Protein AF-A0A6J2U890-F1 (afdb_monomer_lite)

Structure (mmCIF, N/CA/C/O backbone):
data_AF-A0A6J2U890-F1
#
_entry.id   AF-A0A6J2U890-F1
#
loop_
_atom_site.group_PDB
_atom_site.id
_atom_site.type_symbol
_atom_site.label_atom_id
_atom_site.label_alt_id
_atom_site.label_comp_id
_atom_site.label_asym_id
_atom_site.label_entity_id
_atom_site.label_seq_id
_atom_site.pdbx_PDB_ins_code
_atom_site.Cartn_x
_atom_site.Cartn_y
_atom_site.Cartn_z
_atom_site.occupancy
_atom_site.B_iso_or_equiv
_atom_site.auth_seq_id
_atom_site.auth_comp_id
_atom_site.auth_asym_id
_atom_site.auth_atom_id
_atom_site.pdbx_PDB_model_num
ATOM 1 N N . MET A 1 1 ? -14.054 -5.035 -21.852 1.00 52.22 1 MET A N 1
ATOM 2 C CA . MET A 1 1 ? -13.433 -6.052 -22.729 1.00 52.22 1 MET A CA 1
ATOM 3 C C . MET A 1 1 ? -12.004 -6.269 -22.263 1.00 52.22 1 MET A C 1
ATOM 5 O O . MET A 1 1 ? -11.267 -5.297 -22.163 1.00 52.22 1 MET A O 1
ATOM 9 N N . SER A 1 2 ? -11.629 -7.494 -21.897 1.00 71.25 2 SER A N 1
ATOM 10 C CA . SER A 1 2 ? -10.291 -7.790 -21.372 1.00 71.25 2 SER A CA 1
ATOM 11 C C . SER A 1 2 ? -9.251 -7.734 -22.495 1.00 71.25 2 SER A C 1
ATOM 13 O O . SER A 1 2 ? -9.281 -8.561 -23.401 1.00 71.25 2 SER A O 1
ATOM 15 N N . SER A 1 3 ? -8.334 -6.764 -22.442 1.00 86.31 3 SER A N 1
ATOM 16 C CA . SER A 1 3 ? -7.190 -6.695 -23.359 1.00 86.31 3 SER A CA 1
ATOM 17 C C . SER A 1 3 ? -6.198 -7.809 -23.013 1.00 86.31 3 SER A C 1
ATOM 19 O O . SER A 1 3 ? -5.665 -7.857 -21.897 1.00 86.31 3 SER A O 1
ATOM 21 N N . LEU A 1 4 ? -6.002 -8.733 -23.954 1.00 89.62 4 LEU A N 1
ATOM 22 C CA . LEU A 1 4 ? -5.007 -9.797 -23.870 1.00 89.62 4 LEU A CA 1
ATOM 23 C C . LEU A 1 4 ? -3.680 -9.290 -24.438 1.00 89.62 4 LEU A C 1
ATOM 25 O O . LEU A 1 4 ? -3.648 -8.675 -25.503 1.00 89.62 4 LEU A O 1
ATOM 29 N N . LYS A 1 5 ? -2.587 -9.547 -23.722 1.00 88.25 5 LYS A N 1
ATOM 30 C CA . LYS A 1 5 ? -1.225 -9.180 -24.106 1.00 88.25 5 LYS A CA 1
ATOM 31 C C . LYS A 1 5 ? -0.344 -10.421 -24.122 1.00 88.25 5 LYS A C 1
ATOM 33 O O . LYS A 1 5 ? -0.478 -11.300 -23.270 1.00 88.25 5 LYS A O 1
ATOM 38 N N . THR A 1 6 ? 0.561 -10.471 -25.090 1.00 89.38 6 THR A N 1
ATOM 39 C CA . THR A 1 6 ? 1.546 -11.551 -25.209 1.00 89.38 6 THR A CA 1
ATOM 40 C C . THR A 1 6 ? 2.752 -11.230 -24.333 1.00 89.38 6 THR A C 1
ATOM 42 O O . THR A 1 6 ? 3.172 -10.073 -24.267 1.00 89.38 6 THR A O 1
ATOM 45 N N . CYS A 1 7 ? 3.281 -12.226 -23.626 1.00 87.94 7 CYS A N 1
ATOM 46 C CA . CYS A 1 7 ? 4.454 -12.049 -22.783 1.00 87.94 7 CYS A CA 1
ATOM 47 C C . CYS A 1 7 ? 5.701 -11.772 -23.642 1.00 87.94 7 CYS A C 1
ATOM 49 O O . CYS A 1 7 ? 5.956 -12.495 -24.604 1.00 87.94 7 CYS A O 1
ATOM 51 N N . PRO A 1 8 ? 6.521 -10.773 -23.282 1.00 83.12 8 PRO A N 1
ATOM 52 C CA . PRO A 1 8 ? 7.795 -10.518 -23.939 1.00 83.12 8 PRO A CA 1
ATOM 53 C C . PRO A 1 8 ? 8.785 -11.692 -23.811 1.00 83.12 8 PRO A C 1
ATOM 55 O O . PRO A 1 8 ? 9.506 -11.966 -24.764 1.00 83.12 8 PRO A O 1
ATOM 58 N N . PHE A 1 9 ? 8.793 -12.413 -22.683 1.00 82.81 9 PHE A N 1
ATOM 59 C CA . PHE A 1 9 ? 9.744 -13.503 -22.415 1.00 82.81 9 PHE A CA 1
ATOM 60 C C . PHE A 1 9 ? 9.393 -14.827 -23.115 1.00 82.81 9 PHE A C 1
ATOM 62 O O . PHE A 1 9 ? 10.284 -15.633 -23.370 1.00 82.81 9 PHE A O 1
ATOM 69 N N . ASP A 1 10 ? 8.113 -15.060 -23.423 1.00 81.62 10 ASP A N 1
ATOM 70 C CA . ASP A 1 10 ? 7.637 -16.263 -24.113 1.00 81.62 10 ASP A CA 1
ATOM 71 C C . ASP A 1 10 ? 6.383 -15.946 -24.941 1.00 81.62 10 ASP A C 1
ATOM 73 O O . ASP A 1 10 ? 5.347 -15.534 -24.411 1.00 81.62 10 ASP A O 1
ATOM 77 N N . LYS A 1 11 ? 6.464 -16.192 -26.252 1.00 83.69 11 LYS A N 1
ATOM 78 C CA . LYS A 1 11 ? 5.385 -15.930 -27.216 1.00 83.69 11 LYS A CA 1
ATOM 79 C C . LYS A 1 11 ? 4.153 -16.815 -26.994 1.00 83.69 11 LYS A C 1
ATOM 81 O O . LYS A 1 11 ? 3.075 -16.465 -27.465 1.00 83.69 11 LYS A O 1
ATOM 86 N N . ASN A 1 12 ? 4.290 -17.930 -26.276 1.00 86.25 12 ASN A N 1
ATOM 87 C CA . ASN A 1 12 ? 3.181 -18.837 -25.972 1.00 86.25 12 ASN A CA 1
ATOM 88 C C . ASN A 1 12 ? 2.313 -18.345 -24.806 1.00 86.25 12 ASN A C 1
ATOM 90 O O . ASN A 1 12 ? 1.194 -18.821 -24.611 1.00 86.25 12 ASN A O 1
ATOM 94 N N . HIS A 1 13 ? 2.802 -17.388 -24.017 1.00 87.25 13 HIS A N 1
ATOM 95 C CA . HIS A 1 13 ? 2.062 -16.847 -22.888 1.00 87.25 13 HIS A CA 1
ATOM 96 C C . HIS A 1 13 ? 1.189 -15.664 -23.317 1.00 87.25 13 HIS A C 1
ATOM 98 O O . HIS A 1 13 ? 1.681 -14.568 -23.585 1.00 87.25 13 HIS A O 1
ATOM 104 N N . ILE A 1 14 ? -0.129 -15.870 -23.310 1.00 90.75 14 ILE A N 1
ATOM 105 C CA . ILE A 1 14 ? -1.135 -14.833 -23.568 1.00 90.75 14 ILE A CA 1
ATOM 106 C C . ILE A 1 14 ? -1.907 -14.590 -22.273 1.00 90.75 14 ILE A C 1
ATOM 108 O O . ILE A 1 14 ? -2.564 -15.492 -21.753 1.00 90.75 14 ILE A O 1
ATOM 112 N N . LEU A 1 15 ? -1.822 -13.376 -21.727 1.00 91.75 15 LEU A N 1
ATOM 113 C CA . LEU A 1 15 ? -2.408 -13.040 -20.430 1.00 91.75 15 LEU A CA 1
ATOM 114 C C . LEU A 1 15 ? -3.274 -11.790 -20.498 1.00 91.75 15 LEU A C 1
ATOM 116 O O . LEU A 1 15 ? -3.059 -10.892 -21.307 1.00 91.75 15 LEU A O 1
ATOM 120 N N . GLN A 1 16 ? -4.231 -11.699 -19.581 1.00 92.38 16 GLN A N 1
ATOM 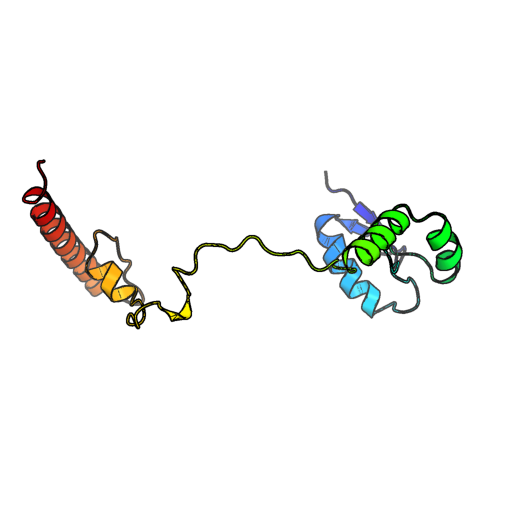121 C CA . GLN A 1 16 ? -4.979 -10.467 -19.348 1.00 92.38 16 GLN A CA 1
ATOM 122 C C . GLN A 1 16 ? -4.070 -9.381 -18.763 1.00 92.38 16 GLN A C 1
ATOM 124 O O . GLN A 1 16 ? -3.196 -9.675 -17.943 1.00 92.38 16 GLN A O 1
ATOM 129 N N . ALA A 1 17 ? -4.330 -8.122 -19.125 1.00 87.94 17 ALA A N 1
ATOM 130 C CA . ALA A 1 17 ? -3.573 -6.963 -18.648 1.00 87.94 17 ALA A CA 1
ATOM 131 C C . ALA A 1 17 ? -3.423 -6.910 -17.112 1.00 87.94 17 ALA A C 1
ATOM 133 O O . ALA A 1 17 ? -2.338 -6.621 -16.614 1.00 87.94 17 ALA A O 1
ATOM 134 N N . GLU A 1 18 ? -4.468 -7.273 -16.364 1.00 89.75 18 GLU A N 1
ATOM 135 C CA . GLU A 1 18 ? -4.474 -7.291 -14.890 1.00 89.75 18 GLU A CA 1
ATOM 136 C C . GLU A 1 18 ? -3.449 -8.266 -14.291 1.00 89.75 18 GLU A C 1
ATOM 138 O O . GLU A 1 18 ? -2.862 -8.008 -13.244 1.00 89.75 18 GLU A O 1
ATOM 143 N N . ARG A 1 19 ? -3.202 -9.394 -14.965 1.00 89.12 19 ARG A N 1
ATOM 144 C CA . ARG A 1 19 ? -2.266 -10.434 -14.506 1.00 89.12 19 ARG A CA 1
ATOM 145 C C . ARG A 1 19 ? -0.871 -10.276 -15.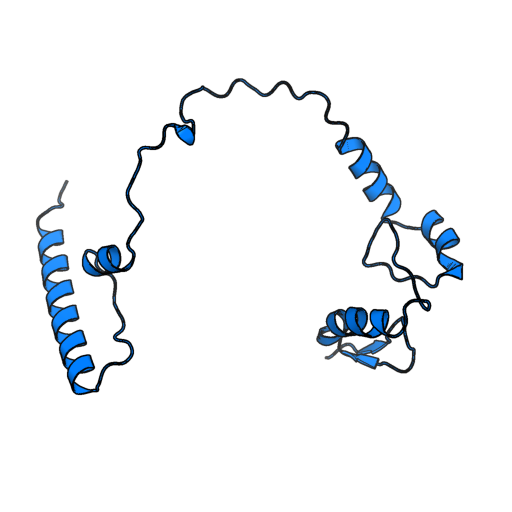104 1.00 89.12 19 ARG A C 1
ATOM 147 O O . ARG A 1 19 ? 0.038 -11.022 -14.741 1.00 89.12 19 ARG A O 1
ATOM 154 N N . PHE A 1 20 ? -0.697 -9.313 -16.007 1.00 87.50 20 PHE A N 1
ATOM 155 C CA . PHE A 1 20 ? 0.516 -9.149 -16.797 1.00 87.50 20 PHE A CA 1
ATOM 156 C C . PHE A 1 20 ? 1.718 -8.786 -15.920 1.00 87.50 20 PHE A C 1
ATOM 158 O O . PHE A 1 20 ? 2.753 -9.435 -16.015 1.00 87.50 20 PHE A O 1
ATOM 165 N N . ILE A 1 21 ? 1.566 -7.840 -14.987 1.00 86.19 21 ILE A N 1
ATOM 166 C CA . ILE A 1 21 ? 2.662 -7.392 -14.109 1.00 86.19 21 ILE A CA 1
ATOM 167 C C . ILE A 1 21 ? 3.189 -8.535 -13.232 1.00 86.19 21 ILE A C 1
ATOM 169 O O . ILE A 1 21 ? 4.390 -8.798 -13.196 1.00 86.19 21 ILE A O 1
ATOM 173 N N . VAL A 1 22 ? 2.288 -9.266 -12.569 1.00 90.88 22 VAL A N 1
ATOM 174 C CA . VAL A 1 22 ? 2.666 -10.398 -11.707 1.00 90.88 22 VAL A CA 1
ATOM 175 C C . VAL A 1 22 ? 3.305 -11.522 -12.528 1.00 90.88 22 VAL A C 1
ATOM 177 O O . VAL A 1 22 ? 4.246 -12.170 -12.064 1.00 90.88 22 VAL A O 1
ATOM 180 N N . HIS A 1 23 ? 2.827 -11.744 -13.756 1.00 90.31 23 HIS A N 1
ATOM 181 C CA . HIS A 1 23 ? 3.416 -12.720 -14.664 1.00 90.31 23 HIS A CA 1
ATOM 182 C C . HIS A 1 23 ? 4.836 -12.338 -15.086 1.00 90.31 23 HIS A C 1
ATOM 184 O O . HIS A 1 23 ? 5.713 -13.189 -14.981 1.00 90.31 23 HIS A O 1
ATOM 190 N N . LEU A 1 24 ? 5.091 -11.088 -15.496 1.00 86.50 24 LEU A N 1
ATOM 191 C CA . LEU A 1 24 ? 6.420 -10.641 -15.938 1.00 86.50 24 LEU A CA 1
ATOM 192 C C . LEU A 1 24 ? 7.494 -10.910 -14.878 1.00 86.50 24 LEU A C 1
ATOM 194 O O . LEU A 1 24 ? 8.542 -11.461 -15.200 1.00 86.50 24 LEU A O 1
ATOM 198 N N . VAL A 1 25 ? 7.213 -10.613 -13.604 1.00 86.88 25 VAL A N 1
ATOM 199 C CA . VAL A 1 25 ? 8.165 -10.840 -12.498 1.00 86.88 25 VAL A CA 1
ATOM 200 C C . VAL A 1 25 ? 8.498 -12.324 -12.325 1.00 86.88 25 VAL A C 1
ATOM 202 O O . VAL A 1 25 ? 9.649 -12.678 -12.074 1.00 86.88 25 VAL A O 1
ATOM 205 N N . ARG A 1 26 ? 7.504 -13.211 -12.450 1.00 88.06 26 ARG A N 1
ATOM 206 C CA . ARG A 1 26 ? 7.712 -14.663 -12.317 1.00 88.06 26 ARG A CA 1
ATOM 207 C C . ARG A 1 26 ? 8.376 -15.256 -13.557 1.00 88.06 26 ARG A C 1
ATOM 209 O O . ARG A 1 26 ? 9.284 -16.066 -13.427 1.00 88.06 26 ARG A O 1
ATOM 216 N N . CYS A 1 27 ? 7.942 -14.835 -14.740 1.00 88.00 27 CYS A N 1
ATOM 217 C CA . CYS A 1 27 ? 8.443 -15.322 -16.018 1.00 88.00 27 CYS A CA 1
ATOM 218 C C . CYS A 1 27 ? 9.911 -14.921 -16.222 1.00 88.00 27 CYS A C 1
ATOM 220 O O . CYS A 1 27 ? 10.717 -15.760 -16.610 1.00 88.00 27 CYS A O 1
ATOM 222 N N . GLN A 1 28 ? 10.297 -13.707 -15.816 1.00 84.56 28 GLN A N 1
ATOM 223 C CA . GLN A 1 28 ? 11.690 -13.256 -15.844 1.00 84.56 28 GLN A CA 1
ATOM 224 C C . GLN A 1 28 ? 12.628 -14.164 -15.031 1.00 84.56 28 GLN A C 1
ATOM 226 O O . GLN A 1 28 ? 13.735 -14.449 -15.474 1.00 84.56 28 GLN A O 1
ATOM 231 N N . ARG A 1 29 ? 12.191 -14.664 -13.864 1.00 85.00 29 ARG A N 1
ATOM 232 C CA . ARG A 1 29 ? 13.003 -15.585 -13.039 1.00 85.00 29 ARG A CA 1
ATOM 233 C C . ARG A 1 29 ? 13.280 -16.913 -13.743 1.00 85.00 29 ARG A C 1
ATOM 235 O O . ARG A 1 29 ? 14.341 -17.490 -13.540 1.00 85.00 29 ARG A O 1
ATOM 242 N N . ASN A 1 30 ? 12.343 -17.373 -14.568 1.00 83.81 30 ASN A N 1
ATOM 243 C CA . ASN A 1 30 ? 12.482 -18.609 -15.335 1.00 83.81 30 ASN A CA 1
ATOM 244 C C . ASN A 1 30 ? 13.248 -18.400 -16.656 1.00 83.81 30 ASN A C 1
ATOM 246 O O . ASN A 1 30 ? 13.763 -19.362 -17.216 1.00 83.81 30 ASN A O 1
ATOM 250 N N . HIS A 1 31 ? 13.350 -17.155 -17.135 1.00 81.81 31 HIS A N 1
ATOM 251 C CA . HIS A 1 31 ? 13.979 -16.789 -18.408 1.00 81.81 31 HIS A CA 1
ATOM 252 C C . HIS A 1 31 ? 14.990 -15.630 -18.250 1.00 81.81 31 HIS A C 1
ATOM 254 O O . HIS A 1 31 ? 14.830 -14.586 -18.889 1.00 81.81 31 HIS A O 1
ATOM 260 N N . PRO A 1 32 ? 16.053 -15.786 -17.433 1.00 75.25 32 PRO A N 1
ATOM 261 C CA . PRO A 1 32 ? 16.951 -14.684 -17.064 1.00 75.25 32 PRO A CA 1
ATOM 262 C C . PRO A 1 32 ? 17.757 -14.102 -18.236 1.00 75.25 32 PRO A C 1
ATOM 264 O O . PRO A 1 32 ? 18.134 -12.937 -18.192 1.00 75.25 32 PRO A O 1
ATOM 267 N N . ASN A 1 33 ? 17.992 -14.886 -19.293 1.00 74.25 33 ASN A N 1
ATOM 268 C CA . ASN A 1 33 ? 18.843 -14.494 -20.424 1.00 74.25 33 ASN A CA 1
ATOM 269 C C . ASN A 1 33 ? 18.054 -14.083 -21.677 1.00 74.25 33 ASN A C 1
ATOM 271 O O . ASN A 1 33 ? 18.653 -13.828 -22.718 1.00 74.25 33 ASN A O 1
ATOM 275 N N . VAL A 1 34 ? 16.718 -14.072 -21.620 1.00 77.56 34 VAL A N 1
ATOM 276 C CA . VAL A 1 34 ? 15.894 -13.819 -22.814 1.00 77.56 34 VAL A CA 1
ATOM 277 C C . VAL A 1 34 ? 15.715 -12.323 -23.048 1.00 77.56 34 VAL A C 1
ATOM 279 O O . VAL A 1 34 ? 15.724 -11.886 -24.197 1.00 77.56 34 VAL A O 1
ATOM 282 N N . GLN A 1 35 ? 15.579 -11.531 -21.980 1.00 78.12 35 GLN A N 1
ATOM 283 C CA . GLN A 1 35 ? 15.421 -10.078 -22.059 1.00 78.12 35 GLN A CA 1
ATOM 284 C C . GLN A 1 35 ? 16.053 -9.373 -20.861 1.00 78.12 35 GLN A C 1
ATOM 286 O O . GLN A 1 35 ? 16.059 -9.885 -19.742 1.00 78.12 35 GLN A O 1
ATOM 291 N N . VAL A 1 36 ? 16.539 -8.164 -21.111 1.00 79.75 36 VAL A N 1
ATOM 292 C CA . VAL A 1 36 ? 17.188 -7.266 -20.156 1.00 79.75 36 VAL A CA 1
ATOM 293 C C . VAL A 1 36 ? 16.349 -6.002 -19.983 1.00 79.75 36 VAL A C 1
ATOM 295 O O . VAL A 1 36 ? 15.627 -5.581 -20.890 1.00 79.75 36 VAL A O 1
ATOM 298 N N . ARG A 1 37 ? 16.419 -5.397 -18.796 1.00 84.50 37 ARG A N 1
ATOM 299 C CA . ARG A 1 37 ? 15.746 -4.122 -18.525 1.00 84.50 37 ARG A CA 1
ATOM 300 C C . ARG A 1 37 ? 16.636 -2.955 -18.926 1.00 84.50 37 ARG A C 1
ATOM 302 O O . ARG A 1 37 ? 17.851 -3.031 -18.759 1.00 84.50 37 ARG A O 1
ATOM 309 N N . CYS A 1 38 ? 16.036 -1.881 -19.432 1.00 87.19 38 CYS A N 1
ATOM 310 C CA . CYS A 1 38 ? 16.771 -0.648 -19.698 1.00 87.19 38 CYS A CA 1
ATOM 311 C C . CYS A 1 38 ? 17.287 -0.038 -18.380 1.00 87.19 38 CYS A C 1
ATOM 313 O O . CYS A 1 38 ? 16.499 0.098 -17.442 1.00 87.19 38 CYS A O 1
ATOM 315 N N . PRO A 1 39 ? 18.557 0.403 -18.307 1.00 84.88 39 PRO A N 1
ATOM 316 C CA . PRO A 1 39 ? 19.096 1.109 -17.141 1.00 84.88 39 PRO A CA 1
ATOM 317 C C . PRO A 1 39 ? 18.346 2.404 -16.802 1.00 84.88 39 PRO A C 1
ATOM 319 O O . PRO A 1 39 ? 18.264 2.791 -15.642 1.00 84.88 39 PRO A O 1
ATOM 322 N N . HIS A 1 40 ? 17.781 3.069 -17.814 1.00 84.12 40 HIS A N 1
ATOM 323 C CA . HIS A 1 40 ? 17.096 4.355 -17.660 1.00 84.12 40 HIS A CA 1
ATOM 324 C C . HIS A 1 40 ? 15.606 4.207 -17.307 1.00 84.12 40 HIS A C 1
ATOM 326 O O . HIS A 1 40 ? 14.997 5.148 -16.800 1.00 84.12 40 HIS A O 1
ATOM 332 N N . ASN A 1 41 ? 15.005 3.043 -17.586 1.00 80.94 41 ASN A N 1
ATOM 333 C CA . ASN A 1 41 ? 13.608 2.749 -17.273 1.00 80.94 41 ASN A CA 1
ATOM 334 C C . ASN A 1 41 ? 13.390 1.242 -17.085 1.00 80.94 41 ASN A C 1
ATOM 336 O O . ASN A 1 41 ? 13.395 0.470 -18.046 1.00 80.94 41 ASN A O 1
ATOM 340 N N . GLU A 1 42 ? 13.094 0.836 -15.853 1.00 78.94 42 GLU A N 1
ATOM 341 C CA . GLU A 1 42 ? 12.844 -0.565 -15.499 1.00 78.94 42 GLU A CA 1
ATOM 342 C C . GLU A 1 42 ? 11.615 -1.180 -16.189 1.00 78.94 42 GLU A C 1
ATOM 344 O O . GLU A 1 42 ? 11.480 -2.405 -16.225 1.00 78.94 42 GLU A O 1
ATOM 349 N N . GLY A 1 43 ? 10.716 -0.354 -16.733 1.00 77.44 43 GLY A N 1
ATOM 350 C CA . GLY A 1 43 ? 9.562 -0.803 -17.507 1.00 77.44 43 GLY A CA 1
ATOM 351 C C . GLY A 1 43 ? 9.897 -1.230 -18.938 1.00 77.44 43 GLY A C 1
ATOM 352 O O . GLY A 1 43 ? 9.115 -1.960 -19.547 1.00 77.44 43 GLY A O 1
ATOM 353 N N . HIS A 1 44 ? 11.040 -0.806 -19.488 1.00 83.88 44 HIS A N 1
ATOM 354 C CA . HIS A 1 44 ? 11.467 -1.222 -20.822 1.00 83.88 44 HIS A CA 1
ATOM 355 C C . HIS A 1 44 ? 12.143 -2.590 -20.748 1.00 83.88 44 HIS A C 1
ATOM 357 O O . HIS A 1 44 ? 13.193 -2.742 -20.123 1.00 83.88 44 HIS A O 1
ATOM 363 N N . ILE A 1 45 ? 11.542 -3.575 -21.411 1.00 85.06 45 ILE A N 1
ATOM 364 C CA . ILE A 1 45 ? 12.052 -4.940 -21.511 1.00 85.06 45 ILE A CA 1
ATOM 365 C C . ILE A 1 45 ? 12.516 -5.152 -22.951 1.00 85.06 45 ILE A C 1
ATOM 367 O O . ILE A 1 45 ? 11.700 -5.112 -23.870 1.00 85.06 45 ILE A O 1
ATOM 371 N N . ILE A 1 46 ? 13.822 -5.334 -23.147 1.00 84.62 46 ILE A N 1
ATOM 372 C CA . ILE A 1 46 ? 14.462 -5.357 -24.468 1.00 84.62 46 ILE A CA 1
ATOM 373 C C . ILE A 1 46 ? 15.251 -6.663 -24.620 1.00 84.62 46 ILE A C 1
ATOM 375 O O . ILE A 1 46 ? 15.853 -7.134 -23.650 1.00 84.62 46 ILE A O 1
ATOM 379 N N . PRO A 1 47 ? 15.276 -7.282 -25.809 1.00 83.88 47 PRO A N 1
ATOM 380 C CA . PRO A 1 47 ? 16.172 -8.400 -26.082 1.00 83.88 47 PRO A CA 1
ATOM 381 C C . PRO A 1 47 ? 17.647 -8.001 -25.884 1.00 83.88 47 PRO A C 1
ATOM 383 O O . PRO A 1 47 ? 18.038 -6.896 -26.259 1.00 83.88 47 PRO A O 1
ATOM 386 N N . PRO A 1 48 ? 18.509 -8.883 -25.351 1.00 80.62 48 PRO A N 1
ATOM 387 C CA . PRO A 1 48 ? 19.902 -8.546 -25.045 1.00 80.62 48 PRO A CA 1
ATOM 388 C C . PRO A 1 48 ? 20.704 -8.048 -26.255 1.00 80.62 48 PRO A C 1
ATOM 390 O O . PRO A 1 48 ? 21.538 -7.165 -26.095 1.00 80.62 48 PRO A O 1
ATOM 393 N N . GLY A 1 49 ? 20.419 -8.545 -27.464 1.00 83.19 49 GLY A N 1
ATOM 394 C CA . GLY A 1 49 ? 21.100 -8.106 -28.690 1.00 83.19 49 GLY A CA 1
ATOM 395 C C . GLY A 1 49 ? 20.704 -6.711 -29.195 1.00 83.19 49 GLY A C 1
ATOM 396 O O . GLY A 1 49 ? 21.421 -6.145 -30.009 1.00 83.19 49 GLY A O 1
ATOM 397 N N . GLU A 1 50 ? 19.593 -6.143 -28.720 1.00 84.31 50 GLU A N 1
ATOM 398 C CA . GLU A 1 50 ? 19.046 -4.861 -29.202 1.00 84.31 50 GLU A CA 1
ATOM 399 C C . GLU A 1 50 ? 19.194 -3.729 -28.170 1.00 84.31 50 GLU A C 1
ATOM 401 O O . GLU A 1 50 ? 18.763 -2.594 -28.400 1.00 84.31 50 GLU A O 1
ATOM 406 N N . MET A 1 51 ? 19.818 -4.008 -27.019 1.00 85.44 51 MET A N 1
ATOM 407 C CA . MET A 1 51 ? 19.987 -3.026 -25.946 1.00 85.44 51 MET A CA 1
ATOM 408 C C . MET A 1 51 ? 20.820 -1.821 -26.398 1.00 85.44 51 MET A C 1
ATOM 410 O O . MET A 1 51 ? 20.440 -0.686 -26.127 1.00 85.44 51 MET A O 1
ATOM 414 N N . GLU A 1 52 ? 21.910 -2.032 -27.139 1.00 83.81 52 GLU A N 1
ATOM 415 C CA . GLU A 1 52 ? 22.755 -0.929 -27.624 1.00 83.81 52 GLU A CA 1
ATOM 416 C C . GLU A 1 52 ? 21.985 0.019 -28.549 1.00 83.81 52 GLU A C 1
ATOM 418 O O . GLU A 1 52 ? 22.052 1.240 -28.401 1.00 83.81 52 GLU A O 1
ATOM 423 N N . THR A 1 53 ? 21.179 -0.530 -29.461 1.00 87.75 53 THR A N 1
ATOM 424 C CA . THR A 1 53 ? 20.303 0.273 -30.322 1.00 87.75 53 THR A CA 1
ATOM 425 C C . THR A 1 53 ? 19.215 0.983 -29.524 1.00 87.75 53 THR A C 1
ATOM 427 O O . THR A 1 53 ? 18.925 2.147 -29.795 1.00 87.75 53 THR A O 1
ATOM 430 N N . HIS A 1 54 ? 18.660 0.331 -28.498 1.00 88.88 54 HIS A N 1
ATOM 431 C CA . HIS A 1 54 ? 17.670 0.941 -27.618 1.00 88.88 54 HIS A CA 1
ATOM 432 C C . HIS A 1 54 ? 18.240 2.151 -26.871 1.00 88.88 54 HIS A C 1
ATOM 434 O O . HIS A 1 54 ? 17.592 3.190 -26.846 1.00 88.88 54 HIS A O 1
ATOM 440 N N . LEU A 1 55 ? 19.450 2.068 -26.307 1.00 85.38 55 LEU A N 1
ATOM 441 C CA . LEU A 1 55 ? 20.070 3.175 -25.561 1.00 85.38 55 LEU A CA 1
ATOM 442 C C . LEU A 1 55 ? 20.258 4.450 -26.406 1.00 85.38 55 LEU A C 1
ATOM 444 O O . LEU A 1 55 ? 20.276 5.556 -25.862 1.00 85.38 55 LEU A O 1
ATOM 448 N N . ASN A 1 56 ? 20.361 4.316 -27.731 1.00 85.12 56 ASN A N 1
ATOM 449 C CA . ASN A 1 56 ? 20.464 5.452 -28.649 1.00 85.12 56 ASN A CA 1
ATOM 450 C C . ASN A 1 56 ? 19.112 6.115 -28.961 1.00 85.12 56 ASN A C 1
ATOM 452 O O . ASN A 1 56 ? 19.090 7.292 -29.304 1.00 85.12 56 ASN A O 1
ATOM 456 N N . VAL A 1 57 ? 18.001 5.383 -28.831 1.00 86.06 57 VAL A N 1
ATOM 457 C CA . VAL A 1 57 ? 16.639 5.848 -29.176 1.00 86.06 57 VAL A CA 1
ATOM 458 C C . VAL A 1 57 ? 15.743 5.967 -27.933 1.00 86.06 57 VAL A C 1
ATOM 460 O O . VAL A 1 57 ? 14.581 6.334 -28.021 1.00 86.06 57 VAL A O 1
ATOM 463 N N . CYS A 1 58 ? 16.257 5.643 -26.748 1.00 86.19 58 CYS A N 1
ATOM 464 C CA . CYS A 1 58 ? 15.472 5.584 -25.525 1.00 86.19 58 CYS A CA 1
ATOM 465 C C . CYS A 1 58 ? 14.962 6.973 -25.109 1.00 86.19 58 CYS A C 1
ATOM 467 O O . CYS A 1 58 ? 15.733 7.808 -24.636 1.00 86.19 58 CYS A O 1
ATOM 469 N N . ASP A 1 59 ? 13.645 7.176 -25.185 1.00 83.62 59 ASP A N 1
ATOM 470 C CA . ASP A 1 59 ? 12.972 8.425 -24.798 1.00 83.62 59 ASP A CA 1
ATOM 471 C C . ASP A 1 59 ? 13.274 8.847 -23.349 1.00 83.62 59 ASP A C 1
ATOM 473 O O . ASP A 1 59 ? 13.350 10.030 -23.019 1.00 83.62 59 ASP A O 1
ATOM 477 N N . THR A 1 60 ? 13.479 7.872 -22.457 1.00 81.00 60 THR A N 1
ATOM 478 C CA . THR A 1 60 ? 13.734 8.120 -21.032 1.00 81.00 60 THR A CA 1
ATOM 479 C C . THR A 1 60 ? 15.197 8.418 -20.707 1.00 81.00 60 THR A C 1
ATOM 481 O O . THR A 1 60 ? 15.503 8.734 -19.557 1.00 81.00 60 THR A O 1
ATOM 484 N N . ARG A 1 61 ? 16.108 8.359 -21.688 1.00 79.19 61 ARG A N 1
ATOM 485 C CA . ARG A 1 61 ? 17.533 8.659 -21.483 1.00 79.19 61 ARG A CA 1
ATOM 486 C C . ARG A 1 61 ? 17.747 10.098 -21.012 1.00 79.19 61 ARG A C 1
ATOM 488 O O . ARG A 1 61 ? 18.363 10.308 -19.970 1.00 79.19 61 ARG A O 1
ATOM 495 N N . ALA A 1 62 ? 17.149 11.069 -21.702 1.00 73.62 62 ALA A N 1
ATOM 496 C CA . ALA A 1 62 ? 17.261 12.484 -21.344 1.00 73.62 62 ALA A CA 1
ATOM 497 C C . ALA A 1 62 ? 16.749 12.768 -19.917 1.00 73.62 62 ALA A C 1
ATOM 499 O O . ALA A 1 62 ? 17.339 13.549 -19.177 1.00 73.62 62 ALA A O 1
ATOM 500 N N . LEU A 1 63 ? 15.679 12.085 -19.492 1.00 74.38 63 LEU A N 1
ATOM 501 C CA . LEU A 1 63 ? 15.127 12.226 -18.140 1.00 74.38 63 LEU A CA 1
ATOM 502 C C . LEU A 1 63 ? 16.055 11.666 -17.056 1.00 74.38 63 LEU A C 1
ATOM 504 O O . LEU A 1 63 ? 16.112 12.226 -15.963 1.00 74.38 63 LEU A O 1
ATOM 508 N N . SER A 1 64 ? 16.768 10.572 -17.333 1.00 69.81 64 SER A N 1
ATOM 509 C CA . SER A 1 64 ? 17.750 10.032 -16.385 1.00 69.81 64 SER A CA 1
ATOM 510 C C . SER A 1 64 ? 18.987 10.922 -16.248 1.00 69.81 64 SER A C 1
ATOM 512 O O . SER A 1 64 ? 19.429 11.158 -15.130 1.00 69.81 64 SER A O 1
ATOM 514 N N . GLU A 1 65 ? 19.470 11.513 -17.345 1.00 71.31 65 GLU A N 1
ATOM 515 C CA . GLU A 1 65 ? 20.637 12.408 -17.330 1.00 71.31 65 GLU A CA 1
ATOM 516 C C . GLU A 1 65 ? 20.365 13.697 -16.526 1.00 71.31 65 GLU A C 1
ATOM 518 O O . GLU A 1 65 ? 21.246 14.210 -15.837 1.00 71.31 65 GLU A O 1
ATOM 523 N N . LEU A 1 66 ? 19.124 14.201 -16.546 1.00 68.19 66 LEU A N 1
ATOM 524 C CA . LEU A 1 66 ? 18.712 15.358 -15.742 1.00 68.19 66 LEU A CA 1
ATOM 525 C C . LEU A 1 66 ? 18.644 15.055 -14.240 1.00 68.19 66 LEU A C 1
ATOM 527 O O . LEU A 1 66 ? 18.912 15.942 -13.429 1.00 68.19 66 LEU A O 1
ATOM 531 N N . LYS A 1 67 ? 18.290 13.822 -13.851 1.00 63.50 67 LYS A N 1
ATOM 532 C CA . LYS A 1 67 ? 18.270 13.424 -12.436 1.00 63.50 67 LYS A CA 1
ATOM 533 C C . LYS A 1 67 ? 19.669 13.458 -11.845 1.00 63.50 67 LYS A C 1
ATOM 535 O O . LYS A 1 67 ? 19.838 14.044 -10.782 1.00 63.50 67 LYS A O 1
ATOM 540 N N . ASP A 1 68 ? 20.656 12.926 -12.558 1.00 62.09 68 ASP A N 1
ATOM 541 C CA . ASP A 1 68 ? 22.048 12.903 -12.098 1.00 62.09 68 ASP A CA 1
ATOM 542 C C . ASP A 1 68 ? 22.611 14.323 -11.911 1.00 62.09 68 ASP A C 1
ATOM 544 O O . ASP A 1 68 ? 23.335 14.593 -10.952 1.00 62.09 68 ASP A O 1
ATOM 548 N N . GLN A 1 69 ? 22.200 15.276 -12.756 1.00 60.41 69 GLN A N 1
ATOM 549 C CA . GLN A 1 69 ? 22.570 16.691 -12.615 1.00 60.41 69 GLN A CA 1
ATOM 550 C C . GLN A 1 69 ? 21.919 17.371 -11.401 1.00 60.41 69 GLN A C 1
ATOM 552 O O . GLN A 1 69 ? 22.524 18.259 -10.802 1.00 60.41 69 GLN A O 1
ATOM 557 N N . GLN A 1 70 ? 20.717 16.949 -10.996 1.00 56.84 70 GLN A N 1
ATOM 558 C CA . GLN A 1 70 ? 20.043 17.457 -9.793 1.00 56.84 70 GLN A CA 1
ATOM 559 C C . GLN A 1 70 ? 20.639 16.902 -8.489 1.00 56.84 70 GLN A C 1
ATOM 561 O O . GLN A 1 70 ? 20.396 17.465 -7.422 1.00 56.84 70 GLN A O 1
ATOM 566 N N . MET A 1 71 ? 21.444 15.833 -8.554 1.00 53.97 71 MET A N 1
ATOM 567 C CA . MET A 1 71 ? 22.153 15.285 -7.387 1.00 53.97 71 MET A CA 1
ATOM 568 C C . MET A 1 71 ? 23.429 16.063 -7.048 1.00 53.97 71 MET A C 1
ATOM 570 O O . MET A 1 71 ? 23.964 15.908 -5.950 1.00 53.97 71 MET A O 1
ATOM 574 N N . VAL A 1 72 ? 23.889 16.955 -7.934 1.00 57.00 72 VAL A N 1
ATOM 575 C CA . VAL A 1 72 ? 24.869 17.988 -7.583 1.00 57.00 72 VAL A CA 1
ATOM 576 C C . VAL A 1 72 ? 24.124 19.076 -6.816 1.00 57.00 72 VAL A C 1
ATOM 578 O O . VAL A 1 72 ? 23.795 20.138 -7.344 1.00 57.00 72 VAL A O 1
ATOM 581 N N . GLN A 1 73 ? 23.800 18.793 -5.555 1.00 57.47 73 GLN A N 1
ATOM 582 C CA . GLN A 1 73 ? 23.273 19.800 -4.647 1.00 57.47 73 GLN A CA 1
ATOM 583 C C . GLN A 1 73 ? 24.345 20.883 -4.485 1.00 57.47 73 GLN A C 1
ATOM 585 O O . GLN A 1 73 ? 25.298 20.739 -3.720 1.00 57.47 73 GLN A O 1
ATOM 590 N N . LYS A 1 74 ? 24.207 21.984 -5.229 1.00 60.88 74 LYS A N 1
ATOM 591 C CA . LYS A 1 74 ? 24.839 23.252 -4.862 1.00 60.88 74 LYS A CA 1
ATOM 592 C C . LYS A 1 74 ? 24.438 23.516 -3.405 1.00 60.88 74 LYS A C 1
ATOM 594 O O . LYS A 1 74 ? 23.249 23.358 -3.131 1.00 60.88 74 LYS A O 1
ATOM 599 N N . PRO A 1 75 ? 25.357 23.873 -2.486 1.00 60.00 75 PRO A N 1
ATOM 600 C CA . PRO A 1 75 ? 24.993 24.146 -1.101 1.00 60.00 75 PRO A CA 1
ATOM 601 C C . PRO A 1 75 ? 23.853 25.163 -1.085 1.00 60.00 75 PRO A C 1
ATOM 603 O O . PRO A 1 75 ? 24.037 26.320 -1.462 1.00 60.00 75 PRO A O 1
ATOM 606 N N . VAL A 1 76 ? 22.646 24.696 -0.772 1.00 65.00 76 VAL A N 1
ATOM 607 C CA . VAL A 1 76 ? 21.487 25.564 -0.626 1.00 65.00 76 VAL A CA 1
ATOM 608 C C . VAL A 1 76 ? 21.666 26.190 0.741 1.00 65.00 76 VAL A C 1
ATOM 610 O O . VAL A 1 76 ? 21.567 25.499 1.752 1.00 65.00 76 VAL A O 1
ATOM 613 N N . GLU A 1 77 ? 22.000 27.476 0.767 1.00 69.44 77 GLU A N 1
ATOM 614 C CA . GLU A 1 77 ? 21.959 28.273 1.985 1.00 69.44 77 GLU A CA 1
ATOM 615 C C . GLU A 1 77 ? 20.497 28.296 2.438 1.00 69.44 77 GLU A C 1
ATOM 617 O O . GLU A 1 77 ? 19.644 28.955 1.840 1.00 69.44 77 GLU A O 1
ATOM 622 N N . GLN A 1 78 ? 20.176 27.429 3.398 1.00 67.25 78 GLN A N 1
ATOM 623 C CA . GLN A 1 78 ? 18.820 27.281 3.900 1.00 67.25 78 GLN A CA 1
ATOM 624 C C . GLN A 1 78 ? 18.438 28.592 4.597 1.00 67.25 78 GLN A C 1
ATOM 626 O O . GLN A 1 78 ? 19.221 29.079 5.417 1.00 67.25 78 GLN A O 1
ATOM 631 N N . PRO A 1 79 ? 17.267 29.184 4.290 1.00 68.12 79 PRO A N 1
ATOM 632 C CA . PRO A 1 79 ? 16.764 30.315 5.054 1.00 68.12 79 PRO A CA 1
ATOM 633 C C . PRO A 1 79 ? 16.779 29.943 6.535 1.00 68.12 79 PRO A C 1
ATOM 635 O O . PRO A 1 79 ? 16.310 28.861 6.888 1.00 68.12 79 PRO A O 1
ATOM 638 N N . LEU A 1 80 ? 17.327 30.817 7.381 1.00 67.69 80 LEU A N 1
ATOM 639 C CA . LEU A 1 80 ? 17.281 30.674 8.835 1.00 67.69 80 LEU A CA 1
ATOM 640 C C . LEU A 1 80 ? 15.809 30.657 9.263 1.00 67.69 80 LEU A C 1
ATOM 642 O O . LEU A 1 80 ? 15.201 31.704 9.483 1.00 67.69 80 LEU A O 1
ATOM 646 N N . LEU A 1 81 ? 15.215 29.466 9.318 1.00 66.12 81 LEU A N 1
ATOM 647 C CA . LEU A 1 81 ? 13.935 29.264 9.972 1.00 66.12 81 LEU A CA 1
ATOM 648 C C . LEU A 1 81 ? 14.110 29.687 11.435 1.00 66.12 81 LEU A C 1
ATOM 650 O O . LEU A 1 81 ? 15.182 29.450 12.005 1.00 66.12 81 LEU A O 1
ATOM 654 N N . PRO A 1 82 ? 13.107 30.340 12.044 1.00 66.56 82 PRO A N 1
ATOM 655 C CA . PRO A 1 82 ? 13.162 30.639 13.463 1.00 66.56 82 PRO A CA 1
ATOM 656 C C . PRO A 1 82 ? 13.432 29.338 14.228 1.00 66.56 82 PRO A C 1
ATOM 658 O O . PRO A 1 82 ? 12.646 28.396 14.175 1.00 66.56 82 PRO A O 1
ATOM 661 N N . VAL A 1 83 ? 14.586 29.292 14.898 1.00 63.28 83 VAL A N 1
ATOM 662 C CA . VAL A 1 83 ? 14.911 28.296 15.920 1.00 63.28 83 VAL A CA 1
ATOM 663 C C . VAL A 1 83 ? 13.838 28.439 16.989 1.00 63.28 83 VAL A C 1
ATOM 665 O O . VAL A 1 83 ? 13.799 29.460 17.673 1.00 63.28 83 VAL A O 1
ATOM 668 N N . GLY A 1 84 ? 12.919 27.488 17.089 1.00 64.69 84 GLY A N 1
ATOM 669 C CA . GLY A 1 84 ? 11.831 27.618 18.056 1.00 64.69 84 GLY A CA 1
ATOM 670 C C . GLY A 1 84 ? 11.074 26.343 18.366 1.00 64.69 84 GLY A C 1
ATOM 671 O O . GLY A 1 84 ? 10.598 26.211 19.483 1.00 64.69 84 GLY A O 1
ATOM 672 N N . GLU A 1 85 ? 10.991 25.401 17.430 1.00 67.38 85 GLU A N 1
ATOM 673 C CA . GLU A 1 85 ? 10.312 24.126 17.670 1.00 67.38 85 GLU A CA 1
ATOM 674 C C . GLU A 1 85 ? 11.203 23.007 17.133 1.00 67.38 85 GLU A C 1
ATOM 676 O O . GLU A 1 85 ?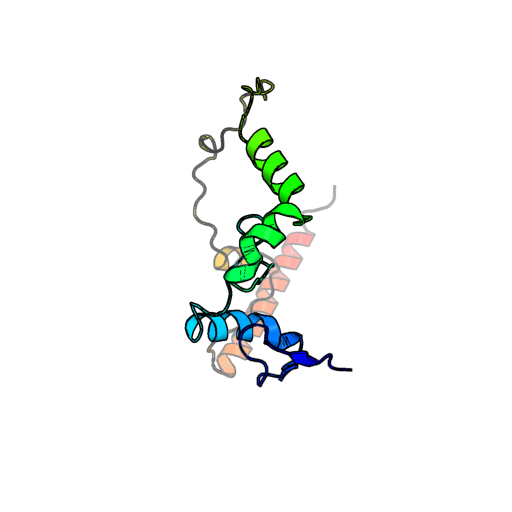 11.066 22.550 15.996 1.00 67.38 85 GLU A O 1
ATOM 681 N N . SER A 1 86 ? 12.213 22.643 17.927 1.00 76.81 86 SER A N 1
ATOM 682 C CA . SER A 1 86 ? 12.912 21.383 17.714 1.00 76.81 86 SER A CA 1
ATOM 683 C C . SER A 1 86 ? 11.972 20.258 18.126 1.00 76.81 86 SER A C 1
ATOM 685 O O . SER A 1 86 ? 11.395 20.311 19.207 1.00 76.81 86 SER A O 1
ATOM 687 N N . TRP A 1 87 ? 11.867 19.206 17.314 1.00 79.50 87 TRP A N 1
ATOM 688 C CA . TRP A 1 87 ? 11.203 17.962 17.724 1.00 79.50 87 TRP A CA 1
ATOM 689 C C . TRP A 1 87 ? 11.860 17.333 18.974 1.00 79.50 87 TRP A C 1
ATOM 691 O O . TRP A 1 87 ? 11.257 16.483 19.617 1.00 79.50 87 TRP A O 1
ATOM 701 N N . ASP A 1 88 ? 13.079 17.759 19.336 1.00 81.38 88 ASP A N 1
ATOM 702 C CA . ASP A 1 88 ? 13.760 17.360 20.578 1.00 81.38 88 ASP A CA 1
ATOM 703 C C . ASP A 1 88 ? 13.256 18.110 21.828 1.00 81.38 88 ASP A C 1
ATOM 705 O O . ASP A 1 88 ? 13.550 17.688 22.946 1.00 81.38 88 ASP A O 1
ATOM 709 N N . ASP A 1 89 ? 12.519 19.213 21.656 1.00 84.38 89 ASP A N 1
ATOM 710 C CA . ASP A 1 89 ? 11.942 20.005 22.752 1.00 84.38 89 ASP A CA 1
ATOM 711 C C . ASP A 1 89 ? 10.510 19.555 23.108 1.00 84.38 89 ASP A C 1
ATOM 713 O O . ASP A 1 89 ? 9.889 20.115 24.019 1.00 84.38 89 ASP A O 1
ATOM 717 N N . ASP A 1 90 ? 9.975 18.545 22.410 1.00 81.00 90 ASP A N 1
ATOM 718 C CA . ASP A 1 90 ? 8.668 17.978 22.722 1.00 81.00 90 ASP A CA 1
ATOM 719 C C . ASP A 1 90 ? 8.692 17.355 24.132 1.00 81.00 90 ASP A C 1
ATOM 721 O O . ASP A 1 90 ? 9.586 16.568 24.465 1.00 81.00 90 ASP A O 1
ATOM 725 N N . PRO A 1 91 ? 7.714 17.676 24.998 1.00 83.88 91 PRO A N 1
ATOM 72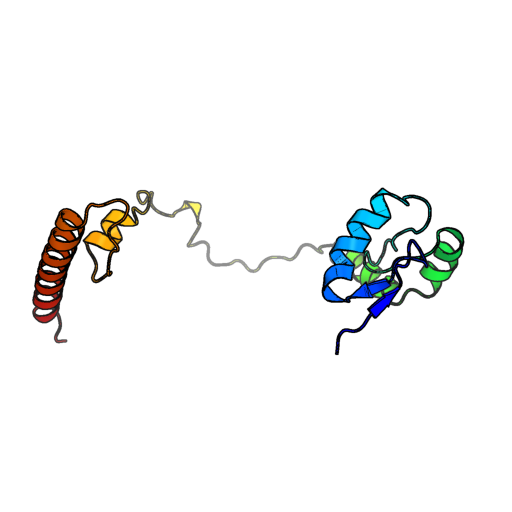6 C CA . PRO A 1 91 ? 7.641 17.071 26.317 1.00 83.88 91 PRO A CA 1
ATOM 727 C C . PRO A 1 91 ? 7.427 15.558 26.196 1.00 83.88 91 PRO A C 1
ATOM 729 O O . PRO A 1 91 ? 6.697 15.095 25.319 1.00 83.88 91 PRO A O 1
ATOM 732 N N . ASP A 1 92 ? 8.000 14.792 27.130 1.00 84.44 92 ASP A N 1
ATOM 733 C CA . ASP A 1 92 ? 7.758 13.350 27.247 1.00 84.44 92 ASP A CA 1
ATOM 734 C C . ASP A 1 92 ? 6.294 13.099 27.648 1.00 84.44 92 ASP A C 1
ATOM 736 O O . ASP A 1 92 ? 5.923 13.052 28.826 1.00 84.44 92 ASP A O 1
ATOM 740 N N . VAL A 1 93 ? 5.424 13.033 26.640 1.00 83.00 93 VAL A N 1
ATOM 741 C CA . VAL A 1 93 ? 4.025 12.651 26.782 1.00 83.00 93 VAL A CA 1
ATOM 742 C C . VAL A 1 93 ? 3.938 11.132 26.755 1.00 83.00 93 VAL A C 1
ATOM 744 O O . VAL A 1 93 ? 4.486 10.465 25.880 1.00 83.00 93 VAL A O 1
ATOM 747 N N . GLY A 1 94 ? 3.225 10.565 27.729 1.00 86.12 94 GLY A N 1
ATOM 748 C CA . GLY A 1 94 ? 3.036 9.120 27.805 1.00 86.12 94 GLY A CA 1
ATOM 749 C C . GLY A 1 94 ? 2.440 8.536 26.519 1.00 86.12 94 GLY A C 1
ATOM 750 O O . GLY A 1 94 ? 1.785 9.221 25.731 1.00 86.12 94 GLY A O 1
ATOM 751 N N . THR A 1 95 ? 2.639 7.234 26.315 1.00 91.88 95 THR A N 1
ATOM 752 C CA . THR A 1 95 ? 2.111 6.536 25.139 1.00 91.88 95 THR A CA 1
ATOM 753 C C . THR A 1 95 ? 0.592 6.676 25.056 1.00 91.88 95 THR A C 1
ATOM 755 O O . THR A 1 95 ? -0.124 6.386 26.014 1.00 91.88 95 THR A O 1
ATOM 758 N N . TYR A 1 96 ? 0.099 7.081 23.886 1.00 93.00 96 TYR A N 1
ATOM 759 C CA . TYR A 1 96 ? -1.330 7.128 23.599 1.00 93.00 96 TYR A CA 1
ATOM 760 C C . TYR A 1 96 ? -1.981 5.753 23.827 1.00 93.00 96 TYR A C 1
ATOM 762 O O . TYR A 1 96 ? -1.646 4.785 23.142 1.00 93.00 96 TYR A O 1
ATOM 770 N N . ASP A 1 97 ? -2.928 5.674 24.769 1.00 91.06 97 ASP A N 1
ATOM 771 C CA . ASP A 1 97 ? -3.752 4.482 24.986 1.00 91.06 97 ASP A CA 1
ATOM 772 C C . ASP A 1 97 ? -5.110 4.637 24.273 1.00 91.06 97 ASP A C 1
ATOM 774 O O . ASP A 1 97 ? -6.002 5.346 24.763 1.00 91.06 97 ASP A O 1
ATOM 778 N N . PRO A 1 98 ? -5.313 3.955 23.129 1.00 90.94 98 PRO A N 1
ATOM 779 C CA . PRO A 1 98 ? -6.555 4.052 22.374 1.00 90.94 98 PRO A CA 1
ATOM 780 C C . PRO A 1 98 ? -7.760 3.520 23.153 1.00 90.94 98 PRO A C 1
ATOM 782 O O . PRO A 1 9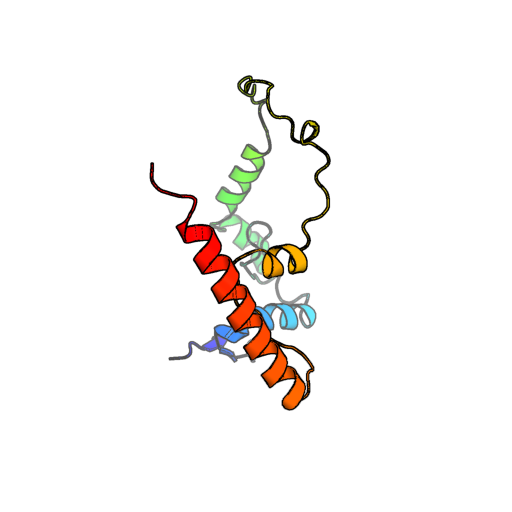8 ? -8.876 3.989 22.927 1.00 90.94 98 PRO A O 1
ATOM 785 N N . ASN A 1 99 ? -7.577 2.563 24.071 1.00 89.75 99 ASN A N 1
ATOM 786 C CA . ASN A 1 99 ? -8.693 2.024 24.847 1.00 89.75 99 ASN A CA 1
ATOM 787 C C . ASN A 1 99 ? -9.204 3.064 25.834 1.00 89.75 99 ASN A C 1
ATOM 789 O O . ASN A 1 99 ? -10.411 3.289 25.910 1.00 89.75 99 ASN A O 1
ATOM 793 N N . ASN A 1 100 ? -8.281 3.726 26.529 1.00 90.06 100 ASN A N 1
ATOM 794 C CA . ASN A 1 100 ? -8.598 4.793 27.463 1.00 90.06 100 ASN A CA 1
ATOM 795 C C . ASN A 1 100 ? -9.310 5.950 26.745 1.00 90.06 100 ASN A C 1
ATOM 797 O O . ASN A 1 100 ? -10.402 6.357 27.142 1.00 90.06 100 ASN A O 1
ATOM 801 N N . TYR A 1 101 ? -8.772 6.381 25.601 1.00 91.12 101 TYR A N 1
ATOM 802 C CA . TYR A 1 101 ? -9.409 7.409 24.782 1.00 91.12 101 TYR A CA 1
ATOM 803 C C . TYR A 1 101 ? -10.836 7.018 24.362 1.00 91.12 101 TYR A C 1
ATOM 805 O O . TYR A 1 101 ? -11.766 7.818 24.488 1.00 91.12 101 TYR A O 1
ATOM 813 N N . CYS A 1 102 ? -11.043 5.778 23.910 1.00 90.44 102 CYS A N 1
ATOM 814 C CA . CYS A 1 102 ? -12.367 5.284 23.527 1.00 90.44 102 CYS A CA 1
ATOM 815 C C . CYS A 1 102 ? -13.341 5.187 24.714 1.00 90.44 102 CYS A C 1
ATOM 817 O O . CYS A 1 102 ? -14.553 5.267 24.518 1.00 90.44 102 CYS A O 1
ATOM 819 N N . GLU A 1 103 ? -12.838 4.992 25.933 1.00 87.50 103 GLU A N 1
ATOM 820 C CA . GLU A 1 103 ? -13.646 4.933 27.153 1.00 87.50 103 GLU A CA 1
ATOM 821 C C . GLU A 1 103 ? -14.051 6.309 27.672 1.00 87.50 103 GLU A C 1
ATOM 823 O O . GLU A 1 103 ? -15.131 6.423 28.252 1.00 87.50 103 GLU A O 1
ATOM 828 N N . GLN A 1 104 ? -13.228 7.331 27.431 1.00 87.38 104 GLN A N 1
ATOM 829 C CA . GLN A 1 104 ? -13.429 8.705 27.901 1.00 87.38 104 GLN A CA 1
ATOM 830 C C . GLN A 1 104 ? -14.206 9.598 26.926 1.00 87.38 104 GLN A C 1
ATOM 832 O O . GLN A 1 104 ? -14.735 10.626 27.336 1.00 87.38 104 GLN A O 1
ATOM 837 N N . ASN A 1 105 ? -14.312 9.204 25.658 1.00 89.00 105 ASN A N 1
ATOM 838 C CA . ASN A 1 105 ? -14.972 9.997 24.621 1.00 89.00 105 ASN A CA 1
ATOM 839 C C . ASN A 1 105 ? -16.265 9.339 24.123 1.00 89.00 105 ASN A C 1
ATOM 841 O O . ASN A 1 105 ? -16.525 8.156 24.371 1.00 89.00 105 ASN A O 1
ATOM 845 N N . LEU A 1 106 ? -17.061 10.094 23.359 1.00 90.12 106 LEU A N 1
ATOM 846 C CA . LEU A 1 106 ? -18.300 9.642 22.706 1.00 90.12 106 LEU A CA 1
ATOM 847 C C . LEU A 1 106 ? -18.026 8.708 21.506 1.00 90.12 106 LEU A C 1
ATOM 849 O O . LEU A 1 106 ? -18.550 8.885 20.408 1.00 90.12 106 LEU A O 1
ATOM 853 N N . VAL A 1 107 ? -17.176 7.701 21.710 1.00 92.69 107 VAL A N 1
ATOM 854 C CA . VAL A 1 107 ? -16.804 6.687 20.722 1.00 92.69 107 VAL A CA 1
ATOM 855 C C . VAL A 1 107 ? -17.639 5.430 20.943 1.00 92.69 107 VAL A C 1
ATOM 857 O O . VAL A 1 107 ? -17.708 4.897 22.051 1.00 92.69 107 VAL A O 1
ATOM 860 N N . ILE A 1 108 ? -18.257 4.924 19.875 1.00 91.19 108 ILE A N 1
ATOM 861 C CA . ILE A 1 108 ? -19.008 3.664 19.905 1.00 91.19 108 ILE A CA 1
ATOM 862 C C . ILE A 1 108 ? -18.024 2.490 19.864 1.00 91.19 108 ILE A C 1
ATOM 864 O O . ILE A 1 108 ? -17.281 2.319 18.899 1.00 91.19 108 ILE A O 1
ATOM 868 N N . ARG A 1 109 ? -18.054 1.640 20.896 1.00 90.25 109 ARG A N 1
ATOM 869 C CA . ARG A 1 109 ? -17.182 0.462 21.023 1.00 90.25 109 ARG A CA 1
ATOM 870 C C . ARG A 1 109 ? -17.904 -0.824 20.616 1.00 90.25 109 ARG A C 1
ATOM 872 O O . ARG A 1 109 ? -19.096 -0.994 20.877 1.00 90.25 109 ARG A O 1
ATOM 879 N N . GLN A 1 110 ? -17.175 -1.770 20.021 1.00 87.88 110 GLN A N 1
ATOM 880 C CA . GLN A 1 110 ? -17.712 -3.080 19.640 1.00 87.88 110 GLN A CA 1
ATOM 881 C C . GLN A 1 110 ? -17.229 -4.188 20.596 1.00 87.88 110 GLN A C 1
ATOM 883 O O . GLN A 1 110 ? -16.025 -4.334 20.797 1.00 87.88 110 GLN A O 1
ATOM 888 N N . PRO A 1 111 ? -18.129 -5.030 21.145 1.00 90.50 111 PRO A N 1
ATOM 889 C CA . PRO A 1 111 ? -17.721 -6.163 21.969 1.00 90.50 111 PRO A CA 1
ATOM 890 C C . PRO A 1 111 ? -17.144 -7.303 21.113 1.00 90.50 111 PRO A C 1
ATOM 892 O O . PRO A 1 111 ? -17.850 -7.862 20.267 1.00 90.50 111 PRO A O 1
ATOM 895 N N . VAL A 1 112 ? -15.895 -7.696 21.378 1.00 90.38 112 VAL A N 1
ATOM 896 C CA . VAL A 1 112 ? -15.204 -8.832 20.735 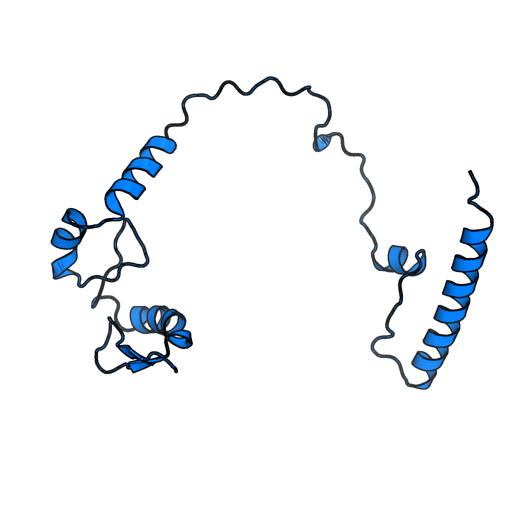1.00 90.38 112 VAL A CA 1
ATOM 897 C C . VAL A 1 112 ? -15.192 -10.063 21.647 1.00 90.38 112 VAL A C 1
ATOM 899 O O . VAL A 1 112 ? -15.086 -9.929 22.859 1.00 90.38 112 VAL A O 1
ATOM 902 N N . ASN A 1 113 ? -15.317 -11.269 21.081 1.00 91.88 113 ASN A N 1
ATOM 903 C CA . ASN A 1 113 ? -15.169 -12.558 21.789 1.00 91.88 113 ASN A CA 1
ATOM 904 C C . ASN A 1 113 ? -16.062 -12.775 23.034 1.00 91.88 113 ASN A C 1
ATOM 906 O O . ASN A 1 113 ? -15.721 -13.551 23.923 1.00 91.88 113 ASN A O 1
ATOM 910 N N . LEU A 1 114 ? -17.229 -12.126 23.098 1.00 91.94 114 LEU A N 1
ATOM 911 C CA . LEU A 1 114 ? -18.163 -12.232 24.225 1.00 91.94 114 LEU A CA 1
ATOM 912 C C . LEU A 1 114 ? -19.388 -13.102 23.902 1.00 91.94 114 LEU A C 1
ATOM 914 O O . LEU A 1 114 ? -19.927 -13.096 22.787 1.00 91.94 114 LEU A O 1
ATOM 918 N N . THR A 1 115 ? -19.904 -13.793 24.921 1.00 95.69 115 THR A N 1
ATOM 919 C CA . THR A 1 115 ? -21.164 -14.551 24.825 1.00 95.69 115 THR A CA 1
ATOM 920 C C . THR A 1 115 ? -22.354 -13.631 24.528 1.00 95.69 115 THR A C 1
ATOM 922 O O . THR A 1 115 ? -22.290 -12.406 24.658 1.00 95.69 115 THR A O 1
ATOM 925 N N . LYS A 1 116 ? -23.499 -14.199 24.127 1.00 93.19 116 LYS A N 1
ATOM 926 C CA . LYS A 1 116 ? -24.712 -13.410 23.831 1.00 93.19 116 LYS A CA 1
ATOM 927 C C . LYS A 1 116 ? -25.173 -12.568 25.033 1.00 93.19 116 LYS A C 1
ATOM 929 O O . LYS A 1 116 ? -25.557 -11.413 24.844 1.00 93.19 116 LYS A O 1
ATOM 934 N N . ALA A 1 117 ? -25.107 -13.124 26.245 1.00 95.31 117 ALA A N 1
ATOM 935 C CA . ALA A 1 117 ? -25.487 -12.428 27.475 1.00 95.31 117 ALA A CA 1
ATOM 936 C C . ALA A 1 117 ? -24.533 -11.263 27.783 1.00 95.31 117 ALA A C 1
ATOM 938 O O . ALA A 1 117 ? -24.985 -10.135 27.977 1.00 95.31 117 ALA A O 1
ATOM 939 N N . GLN A 1 118 ? -23.222 -11.504 27.708 1.00 94.00 118 GLN A N 1
ATOM 940 C CA . GLN A 1 118 ? -22.202 -10.474 27.920 1.00 94.00 118 GLN A CA 1
ATOM 941 C C . GLN A 1 118 ? -22.277 -9.354 26.869 1.00 94.00 118 GLN A C 1
ATOM 943 O O . GLN A 1 118 ? -22.196 -8.183 27.220 1.00 94.00 118 GLN A O 1
ATOM 948 N N . ARG A 1 119 ? -22.538 -9.671 25.590 1.00 95.00 119 ARG A N 1
ATOM 949 C CA . ARG A 1 119 ? -22.769 -8.653 24.543 1.00 95.00 119 ARG A CA 1
ATOM 950 C C . ARG A 1 119 ? -23.994 -7.782 24.826 1.00 95.00 119 ARG A C 1
ATOM 952 O O . ARG A 1 119 ? -23.983 -6.591 24.524 1.00 95.00 119 ARG A O 1
ATOM 959 N N . LYS A 1 120 ? -25.066 -8.354 25.390 1.00 95.06 120 LYS A N 1
ATOM 960 C CA . LYS A 1 120 ? -26.246 -7.582 25.815 1.00 95.06 120 LYS A CA 1
ATOM 961 C C . LYS A 1 120 ? -25.892 -6.641 26.969 1.00 95.06 120 LYS A C 1
ATOM 963 O O . LYS A 1 120 ? -26.249 -5.472 26.897 1.00 95.06 120 LYS A O 1
ATOM 968 N N . GLN A 1 121 ? -25.167 -7.132 27.974 1.00 94.75 121 GLN A N 1
ATOM 969 C CA . GLN A 1 121 ? -24.701 -6.319 29.102 1.00 94.75 121 GLN A CA 1
ATOM 970 C C . GLN A 1 121 ? -23.768 -5.188 28.649 1.00 94.75 121 GLN A C 1
ATOM 972 O O . GLN A 1 121 ? -23.939 -4.059 29.089 1.00 94.75 121 GLN A O 1
ATOM 977 N N . PHE A 1 122 ? -22.845 -5.463 27.724 1.00 95.00 122 PHE A N 1
ATOM 978 C CA . PHE A 1 122 ? -21.947 -4.456 27.157 1.00 95.00 122 PHE A CA 1
ATOM 979 C C . PHE A 1 122 ? -22.721 -3.313 26.489 1.00 95.00 122 PHE A C 1
ATOM 981 O O . PHE A 1 122 ? -22.482 -2.152 26.788 1.00 95.00 122 PHE A O 1
ATOM 988 N N . ARG A 1 123 ? -23.720 -3.631 25.654 1.00 94.12 123 ARG A N 1
ATOM 989 C CA . ARG A 1 123 ? -24.558 -2.612 24.996 1.00 94.12 123 ARG A CA 1
ATOM 990 C C . ARG A 1 123 ? -25.387 -1.770 25.968 1.00 94.12 123 ARG A C 1
ATOM 992 O O . ARG A 1 123 ? -25.662 -0.618 25.663 1.00 94.12 123 ARG A O 1
ATOM 999 N N . LEU A 1 124 ? -25.818 -2.344 27.093 1.00 94.50 124 LEU A N 1
ATOM 1000 C CA . LEU A 1 124 ? -26.529 -1.596 28.136 1.00 94.50 124 LEU A CA 1
ATOM 1001 C C . LEU A 1 124 ? -25.582 -0.611 28.827 1.00 94.50 124 LEU A C 1
ATOM 1003 O O . LEU A 1 124 ? -25.886 0.573 28.886 1.00 94.50 124 LEU A O 1
ATOM 1007 N N . LYS A 1 125 ? -24.403 -1.089 29.242 1.00 92.94 125 LYS A N 1
ATOM 1008 C CA . LYS A 1 125 ? -23.372 -0.259 29.877 1.00 92.94 125 LYS A CA 1
ATOM 1009 C C . LYS A 1 125 ? -22.880 0.866 28.969 1.00 92.94 125 LYS A C 1
ATOM 1011 O O . LYS A 1 125 ? -22.749 1.991 29.429 1.00 92.94 125 LYS A O 1
ATOM 1016 N N . GLU A 1 126 ? -22.634 0.582 27.690 1.00 93.94 126 GLU A N 1
ATOM 1017 C CA . GLU A 1 126 ? -22.215 1.614 26.734 1.00 93.94 126 GLU A CA 1
ATOM 1018 C C . GLU A 1 126 ? -23.302 2.669 26.515 1.00 93.94 126 GLU A C 1
ATOM 1020 O O . GLU A 1 126 ? -22.978 3.846 26.416 1.00 93.94 126 GLU A O 1
ATOM 1025 N N . ARG A 1 127 ? -24.587 2.285 26.506 1.00 93.00 127 ARG A N 1
ATOM 1026 C CA . ARG A 1 127 ? -25.682 3.261 26.422 1.00 93.00 127 ARG A CA 1
ATOM 1027 C C . ARG A 1 127 ? -25.688 4.191 27.632 1.00 93.00 127 ARG A C 1
ATOM 1029 O O . ARG A 1 127 ? -25.677 5.399 27.455 1.00 93.00 127 ARG A O 1
ATOM 1036 N N . GLU A 1 128 ? -25.626 3.626 28.836 1.00 93.38 128 GLU A N 1
ATOM 1037 C CA . GLU A 1 128 ? -25.559 4.413 30.073 1.00 93.38 128 GLU A CA 1
ATOM 1038 C C . GLU A 1 128 ? -24.310 5.310 30.123 1.00 93.38 128 GLU A C 1
ATOM 1040 O O . GLU A 1 128 ? -24.377 6.434 30.614 1.00 93.38 128 GLU A O 1
ATOM 1045 N N . ARG A 1 129 ? -23.159 4.829 29.628 1.00 92.81 129 ARG A N 1
ATOM 1046 C CA . ARG A 1 129 ? -21.912 5.607 29.553 1.00 92.81 129 ARG A CA 1
ATOM 1047 C C . ARG A 1 129 ? -22.074 6.820 28.640 1.00 92.81 129 ARG A C 1
ATOM 1049 O O . ARG A 1 129 ? -21.739 7.926 29.052 1.00 92.81 129 ARG A O 1
ATOM 1056 N N . LEU A 1 130 ? -22.600 6.610 27.433 1.00 92.31 130 LEU A N 1
ATOM 1057 C CA . LEU A 1 130 ? -22.806 7.676 26.453 1.00 92.31 130 LEU A CA 1
ATOM 1058 C C . LEU A 1 130 ? -23.856 8.687 26.930 1.00 92.31 130 LEU A C 1
ATOM 1060 O O . LEU A 1 130 ? -23.609 9.879 26.821 1.00 92.31 130 LEU A O 1
ATOM 1064 N N . GLU A 1 131 ? -24.962 8.237 27.533 1.00 91.56 131 GLU A N 1
ATOM 1065 C CA . GLU A 1 131 ? -25.980 9.126 28.121 1.00 91.56 131 GLU A CA 1
ATOM 1066 C C . GLU A 1 131 ? -25.392 10.016 29.228 1.00 91.56 131 GLU A C 1
ATOM 1068 O O . GLU A 1 131 ? -25.676 11.210 29.291 1.00 91.56 131 GLU A O 1
ATOM 1073 N N . LYS A 1 132 ? -24.531 9.464 30.094 1.00 90.06 132 LYS A N 1
ATOM 1074 C CA . LYS A 1 132 ? -23.851 10.249 31.139 1.00 90.06 132 LYS A CA 1
ATOM 1075 C C . LYS A 1 132 ? -22.893 11.287 30.554 1.00 90.06 132 LYS A C 1
ATOM 1077 O O . LYS A 1 132 ? -22.843 12.406 31.057 1.00 90.06 132 LYS A O 1
ATOM 1082 N N . MET A 1 133 ? -22.143 10.920 29.516 1.00 87.44 133 MET A N 1
ATOM 1083 C CA . MET A 1 133 ? -21.207 11.831 28.853 1.00 87.44 133 MET A CA 1
ATOM 1084 C C . MET A 1 133 ? -21.932 12.954 28.113 1.00 87.44 133 MET A C 1
ATOM 1086 O O . MET A 1 133 ? -21.576 14.114 28.298 1.00 87.44 133 MET A O 1
ATOM 1090 N N . ASP A 1 134 ? -22.982 12.629 27.361 1.00 88.00 134 ASP A N 1
ATOM 1091 C CA . ASP A 1 134 ? -23.797 13.603 26.626 1.00 88.00 134 ASP A CA 1
ATOM 1092 C C . ASP A 1 134 ? -24.401 14.646 27.583 1.00 88.00 134 ASP A C 1
ATOM 1094 O O . ASP A 1 134 ? -24.190 15.852 27.426 1.00 88.00 134 ASP A O 1
ATOM 1098 N N . ASN A 1 135 ? -24.998 14.181 28.687 1.00 84.25 135 ASN A N 1
ATOM 1099 C CA . ASN A 1 135 ? -25.538 15.059 29.726 1.00 84.25 135 ASN A CA 1
ATOM 1100 C C . ASN A 1 135 ? -24.465 15.972 30.348 1.00 84.25 135 ASN A C 1
ATOM 1102 O O . ASN A 1 135 ? -24.733 17.148 30.583 1.00 84.25 135 ASN A O 1
ATOM 1106 N N . SER A 1 136 ? -23.240 15.480 30.571 1.00 75.69 136 SER A N 1
ATOM 1107 C CA . SER A 1 136 ? -22.151 16.300 31.128 1.00 75.69 136 SER A CA 1
ATOM 1108 C C . SER A 1 136 ? -21.639 17.376 30.164 1.00 75.69 136 SER A C 1
ATOM 1110 O O . SER A 1 136 ? -21.223 18.447 30.600 1.00 75.69 136 SER A O 1
ATOM 1112 N N . THR A 1 137 ? -21.710 17.131 28.852 1.00 68.19 137 THR A N 1
ATOM 1113 C CA . THR A 1 137 ? -21.292 18.114 27.841 1.00 68.19 137 THR A CA 1
ATOM 1114 C C . THR A 1 137 ? -22.296 19.254 27.665 1.00 68.19 137 THR A C 1
ATOM 1116 O O . THR A 1 137 ? -21.906 20.355 27.280 1.00 68.19 137 THR A O 1
ATOM 1119 N N . SER A 1 138 ? -23.568 19.033 28.014 1.00 60.72 138 SER A N 1
ATOM 1120 C CA . SER A 1 138 ? -24.623 20.050 27.899 1.00 60.72 138 SER A CA 1
ATOM 1121 C C . SER A 1 138 ? -24.585 21.164 28.959 1.00 60.72 138 SER A C 1
ATOM 1123 O O . SER A 1 138 ? -25.218 22.197 28.752 1.00 60.72 138 SER A O 1
ATOM 1125 N N . ASP A 1 139 ? -23.816 21.005 30.044 1.00 56.91 139 ASP A N 1
ATOM 1126 C CA . ASP A 1 139 ? -23.758 21.966 31.166 1.00 56.91 139 ASP A CA 1
ATOM 1127 C C . ASP A 1 139 ? -22.502 22.873 31.130 1.00 56.91 139 ASP A C 1
ATOM 1129 O O . ASP A 1 139 ? -22.335 23.771 31.950 1.00 56.91 139 ASP A O 1
ATOM 1133 N N . GLY A 1 140 ? -21.599 22.653 30.163 1.00 57.62 140 GLY A N 1
ATOM 1134 C CA . GLY A 1 140 ? -20.279 23.300 30.093 1.00 57.62 140 GLY A CA 1
ATOM 1135 C C . GLY A 1 140 ? -20.028 24.180 28.867 1.00 57.62 140 GLY A C 1
ATOM 1136 O O . GLY A 1 140 ? -18.887 24.558 28.609 1.00 57.62 140 GLY A O 1
ATOM 1137 N N . SER A 1 141 ? -21.043 24.498 28.065 1.00 47.50 141 SER A N 1
ATOM 1138 C CA . SER A 1 141 ? -20.857 25.378 26.906 1.00 47.50 141 SER A CA 1
ATOM 1139 C C . SER A 1 141 ? -22.100 26.193 26.594 1.00 47.50 141 SER A C 1
ATOM 1141 O O . SER A 1 141 ? -22.961 25.801 25.809 1.00 47.50 141 SER A O 1
ATOM 1143 N N . LYS A 1 142 ? -22.125 27.411 27.130 1.00 33.84 142 LYS A N 1
ATOM 1144 C CA . LYS A 1 142 ? -22.579 28.548 26.338 1.00 33.84 142 LYS A CA 1
ATOM 1145 C C . LYS A 1 142 ? -21.561 29.686 26.498 1.00 33.84 142 LYS A C 1
ATOM 1147 O O . LYS A 1 142 ? -21.192 29.957 27.639 1.00 33.84 142 LYS A O 1
ATOM 1152 N N . PRO A 1 143 ? -21.057 30.259 25.389 1.00 48.34 143 PRO A N 1
ATOM 1153 C CA . PRO A 1 143 ? -20.177 31.427 25.420 1.00 48.34 143 PRO A CA 1
ATOM 1154 C C . PRO A 1 143 ? -20.866 32.653 26.026 1.00 48.34 143 PRO A C 1
ATOM 1156 O O . PRO A 1 143 ? -22.120 32.715 25.979 1.00 48.34 143 PRO A O 1
#

pLDDT: mean 81.34, std 12.06, range [33.84, 95.69]

Sequence (143 aa):
MSSLKTCPFDKNHILQAERFIVHLVRCQRNHPNVQVRCPHNEGHIIPPGEMETHLNVCDTRALSELKDQQMVQKPVEQPLLPVGESWDDDPDVGTYDPNNYCEQNLVIRQPVNLTKAQRKQFRLKERERLEKMDNSTSDGSKP

Secondary structure (DSSP, 8-state):
---EEE-SS-TT-EEEHHHHHHHHHHHHHH-TTT-EEETTEEEEEE-GGGHHHHHHH-TTHHHHHHHHHHTS----------S---GGGS--PPPP-HHHHHHHSSPPP---S--HHHHHHHHHHHHHHHHHHHHHHTTS---

Radius of gyration: 30.91 Å; chains: 1; bounding box: 52×50×62 Å

InterPro domains:
  IPR022776 TRM13/UPF0224 family, U11-48K-like CHHC zinc finger domain [PF05253] (4-28)
  IPR022776 TRM13/UPF0224 family, U11-48K-like CHHC zinc finger domain [PS51800] (4-31)
  IPR022776 TRM13/UPF0224 family, U11-48K-like CHHC zinc finger domain [PS51800] (35-62)
  IPR036236 Zinc finger C2H2 superfamily [SSF57667] (4-34)
  IPR051591 UPF0224 (FAM112) RNA Processing [PTHR21402] (5-80)

Organism: Drosophila lebanonensis (NCBI:txid7225)

Foldseek 3Di:
DFDWDAQQQDRPDIDTPVCRVVCNVVSCVVRVQQWDAQPQDNPDTHGPVCNVVCCVVPPSNVVSVVVVVVVPPPPDPDPPDPPDDDVVPDPPDDDDDVVVVCQLDLHDDQDDPDDPVVNVVVVVVNVVSNVVVVVVVVVPDDD